Protein AF-A0A1H2CGU9-F1 (afdb_monomer_lite)

InterPro domains:
  IPR022536 ESX-1 secretion-associated protein EspC [PF10824] (1-96)

Organism: NCBI:txid113562

pLDDT: mean 79.89, std 11.84, range [40.44, 94.88]

Sequence (144 aa):
MTERFEVRPPELVTHARTVQTAADQITAAGAAGRAVRAGPESY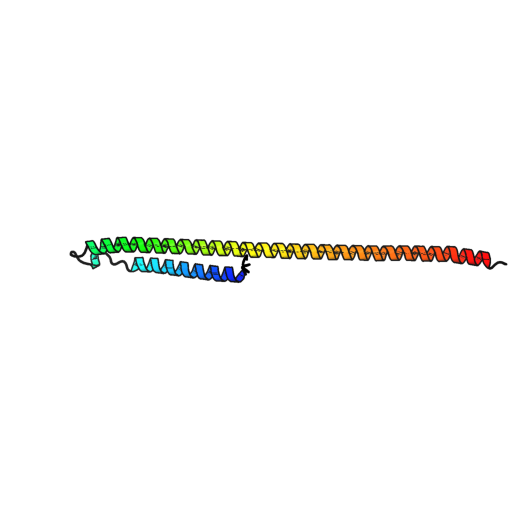GRLCTLVPAALGALQDVVIAAIDSAAAGLHTGGDRLRANSDGYQAADQRRDDAFRAIQGVDLRAAQGDALRAVEGAALRAAEGDTFRAIGGDAYRAVRGDR

Secondary structure (DSSP, 8-state):
--------HHHHHHHHHHHHHHHHHHHHHHHHHHHT---GGGG-TT-THHHHHHHHHHHHHHHHHHHHHHHHHHHHHHHHHHHHHHHHHHHHHHHHHHHHHHHHHHHHHHHHHHHHHHHHHHHHHHHHHHHHHHHHHHHHHS--

Structure (mmCIF, N/CA/C/O backbone):
data_AF-A0A1H2CGU9-F1
#
_entry.id   AF-A0A1H2CGU9-F1
#
loop_
_atom_site.group_PDB
_atom_site.id
_atom_site.type_symbol
_atom_site.label_atom_id
_atom_site.label_alt_id
_atom_site.label_comp_id
_atom_site.label_asym_id
_atom_site.label_entity_id
_atom_site.label_seq_id
_atom_site.pdbx_PDB_ins_code
_atom_site.Cartn_x
_atom_site.Cartn_y
_atom_site.Cartn_z
_atom_site.occupancy
_atom_site.B_iso_or_equiv
_atom_site.auth_seq_id
_atom_site.auth_comp_id
_atom_site.auth_asym_id
_atom_site.auth_atom_id
_atom_site.pdbx_PDB_model_num
ATOM 1 N N . MET A 1 1 ? 6.514 27.588 -9.463 1.00 40.44 1 MET A N 1
ATOM 2 C CA . MET A 1 1 ? 7.559 26.718 -8.886 1.00 40.44 1 MET A CA 1
ATOM 3 C C . MET A 1 1 ? 6.913 25.372 -8.616 1.00 40.44 1 MET A C 1
ATOM 5 O O . MET A 1 1 ? 6.196 25.245 -7.638 1.00 40.44 1 MET A O 1
ATOM 9 N N . THR A 1 2 ? 7.028 24.420 -9.540 1.00 52.94 2 THR A N 1
ATOM 10 C CA . THR A 1 2 ? 6.488 23.065 -9.357 1.00 52.94 2 THR A CA 1
ATOM 11 C C . THR A 1 2 ? 7.549 22.248 -8.642 1.00 52.94 2 THR A C 1
ATOM 13 O O . THR A 1 2 ? 8.562 21.879 -9.235 1.00 52.94 2 THR A O 1
ATOM 16 N N . GLU A 1 3 ? 7.350 22.045 -7.347 1.00 59.88 3 GLU A N 1
ATOM 17 C CA . GLU A 1 3 ? 8.184 21.172 -6.531 1.00 59.88 3 GLU A CA 1
ATOM 18 C C . GLU A 1 3 ? 8.094 19.751 -7.107 1.00 59.88 3 GLU A C 1
ATOM 20 O O . GLU A 1 3 ? 7.010 19.173 -7.218 1.00 59.88 3 GLU A O 1
ATOM 25 N N . ARG A 1 4 ? 9.219 19.213 -7.590 1.00 58.44 4 ARG A N 1
ATOM 26 C CA . ARG A 1 4 ? 9.283 17.836 -8.086 1.00 58.44 4 ARG A CA 1
ATOM 27 C C . ARG A 1 4 ? 9.481 16.925 -6.884 1.00 58.44 4 ARG A C 1
ATOM 29 O O . ARG A 1 4 ? 10.586 16.826 -6.367 1.00 58.44 4 ARG A O 1
ATOM 36 N N . PHE A 1 5 ? 8.413 16.264 -6.457 1.00 66.81 5 PHE A N 1
ATOM 37 C CA . PHE A 1 5 ? 8.504 15.181 -5.486 1.00 66.81 5 PHE A CA 1
ATOM 38 C C . PHE A 1 5 ? 9.178 13.971 -6.146 1.00 66.81 5 PHE A C 1
ATOM 40 O O . PHE A 1 5 ? 8.642 13.392 -7.093 1.00 66.81 5 PHE A O 1
ATOM 47 N N . GLU A 1 6 ? 10.370 13.607 -5.672 1.00 69.00 6 GLU A N 1
ATOM 48 C CA . GLU A 1 6 ? 11.033 12.354 -6.039 1.00 69.00 6 GLU A CA 1
ATOM 49 C C . GLU A 1 6 ? 10.409 11.230 -5.207 1.00 69.00 6 GLU A C 1
ATOM 51 O O . GLU A 1 6 ? 10.669 11.099 -4.015 1.00 69.00 6 GLU A O 1
ATOM 56 N N . VAL A 1 7 ? 9.519 10.450 -5.820 1.00 71.50 7 VAL A N 1
ATOM 57 C CA . VAL A 1 7 ? 8.837 9.339 -5.151 1.00 71.50 7 VAL A CA 1
ATOM 58 C C . VAL A 1 7 ? 9.627 8.059 -5.388 1.00 71.50 7 VAL A C 1
ATOM 60 O O . VAL A 1 7 ? 9.672 7.556 -6.512 1.00 71.50 7 VAL A O 1
ATOM 63 N N . ARG A 1 8 ? 10.243 7.510 -4.336 1.00 77.94 8 ARG A N 1
ATOM 64 C CA . ARG A 1 8 ? 10.993 6.252 -4.428 1.00 77.94 8 ARG A CA 1
ATOM 65 C C . ARG A 1 8 ? 10.077 5.051 -4.154 1.00 77.94 8 ARG A C 1
ATOM 67 O O . ARG A 1 8 ? 9.489 4.969 -3.073 1.00 77.94 8 ARG A O 1
ATOM 74 N N . PRO A 1 9 ? 9.985 4.066 -5.069 1.00 78.44 9 PRO A N 1
ATOM 75 C CA . PRO A 1 9 ? 9.162 2.868 -4.876 1.00 78.44 9 PRO A CA 1
ATOM 76 C C . PRO A 1 9 ? 9.362 2.122 -3.538 1.00 78.44 9 PRO A C 1
ATOM 78 O O . PRO A 1 9 ? 8.355 1.758 -2.925 1.00 78.44 9 PRO A O 1
ATOM 81 N N . PRO A 1 10 ? 10.595 1.913 -3.019 1.00 78.06 10 PRO A N 1
ATOM 82 C CA . PRO A 1 10 ? 10.779 1.229 -1.732 1.00 78.06 10 PRO A CA 1
ATOM 83 C C . PRO A 1 10 ? 10.235 2.022 -0.533 1.00 78.06 10 PRO A C 1
ATOM 85 O O . PRO A 1 10 ? 9.779 1.430 0.450 1.00 78.06 10 PRO A O 1
ATOM 88 N N . GLU A 1 11 ? 10.230 3.353 -0.616 1.00 82.81 11 GLU A N 1
ATOM 89 C CA . GLU A 1 11 ? 9.667 4.221 0.421 1.00 82.81 11 GLU A CA 1
ATOM 90 C C . GLU A 1 11 ? 8.137 4.130 0.430 1.00 82.81 11 GLU A C 1
ATOM 92 O O . GLU A 1 11 ? 7.541 4.021 1.501 1.00 82.81 11 GLU A O 1
ATOM 97 N N . LEU A 1 12 ? 7.499 4.038 -0.746 1.00 82.25 12 LEU A N 1
ATOM 98 C CA . LEU A 1 12 ? 6.055 3.799 -0.856 1.00 82.25 12 LEU A CA 1
ATOM 99 C C . LEU A 1 12 ? 5.632 2.456 -0.255 1.00 82.25 12 LEU A C 1
ATOM 101 O O . LEU A 1 12 ? 4.628 2.397 0.451 1.00 82.25 12 LEU A O 1
ATOM 105 N N . VAL A 1 13 ? 6.391 1.381 -0.499 1.00 83.94 13 VAL A N 1
ATOM 106 C CA . VAL A 1 13 ? 6.088 0.057 0.080 1.00 83.94 13 VAL A CA 1
ATOM 107 C C . VAL A 1 13 ? 6.201 0.098 1.600 1.00 83.94 13 VAL A C 1
ATOM 109 O O . VAL A 1 13 ? 5.348 -0.440 2.308 1.00 83.94 13 VAL A O 1
ATOM 112 N N . THR A 1 14 ? 7.246 0.749 2.109 1.00 89.31 14 THR A N 1
ATOM 113 C CA . THR A 1 14 ? 7.460 0.898 3.552 1.00 89.31 14 THR A CA 1
ATOM 114 C C . THR A 1 14 ? 6.334 1.709 4.183 1.00 89.31 14 THR A C 1
ATOM 116 O O . THR A 1 14 ? 5.757 1.288 5.182 1.00 89.31 14 THR A O 1
ATOM 119 N N . HIS A 1 15 ? 5.954 2.824 3.561 1.00 87.06 15 HIS A N 1
ATOM 120 C CA . HIS A 1 15 ? 4.857 3.656 4.033 1.00 87.06 15 HIS A CA 1
ATOM 121 C C . HIS A 1 15 ? 3.510 2.920 4.001 1.00 87.06 15 HIS A C 1
ATOM 123 O O . HIS A 1 15 ? 2.777 2.951 4.987 1.00 87.06 15 HIS A O 1
ATOM 129 N N . ALA A 1 16 ? 3.215 2.185 2.924 1.00 86.31 16 ALA A N 1
ATOM 130 C CA . ALA A 1 16 ? 2.007 1.370 2.816 1.00 86.31 16 ALA A CA 1
ATOM 131 C C . ALA A 1 16 ? 1.913 0.330 3.943 1.00 86.31 16 ALA A C 1
ATOM 133 O O . ALA A 1 16 ? 0.847 0.149 4.526 1.00 86.31 16 ALA A O 1
ATOM 134 N N . ARG A 1 17 ? 3.034 -0.314 4.305 1.00 88.31 17 ARG A N 1
ATOM 135 C CA . ARG A 1 17 ? 3.085 -1.234 5.455 1.00 88.31 17 ARG A CA 1
ATOM 136 C C . ARG A 1 17 ? 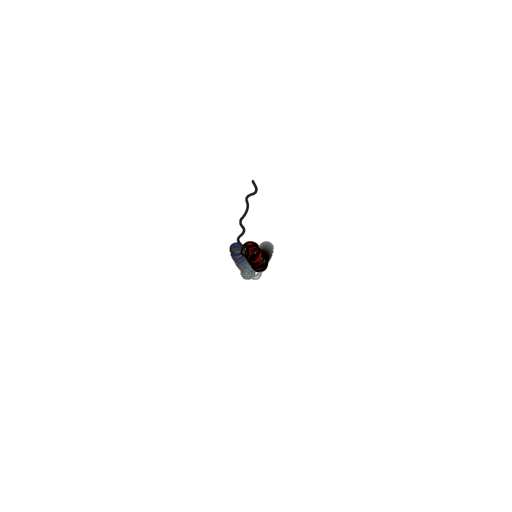2.782 -0.522 6.768 1.00 88.31 17 ARG A C 1
ATOM 138 O O . ARG A 1 17 ? 1.994 -1.037 7.549 1.00 88.31 17 ARG A O 1
ATOM 145 N N . THR A 1 18 ? 3.359 0.656 7.000 1.00 91.50 18 THR A N 1
ATOM 146 C CA . THR A 1 18 ? 3.083 1.443 8.212 1.00 91.50 18 THR A CA 1
ATOM 147 C C . THR A 1 18 ? 1.604 1.816 8.320 1.00 91.50 18 THR A C 1
ATOM 149 O O . THR A 1 18 ? 1.017 1.679 9.391 1.00 91.50 18 THR A O 1
ATOM 152 N N . VAL A 1 19 ? 0.985 2.234 7.211 1.00 90.62 19 VAL A N 1
ATOM 153 C CA . VAL A 1 19 ? -0.453 2.541 7.153 1.00 90.62 19 VAL A CA 1
ATOM 154 C C . VAL A 1 19 ? -1.296 1.300 7.458 1.00 90.62 19 VAL A C 1
ATOM 156 O O . VAL A 1 19 ? -2.255 1.395 8.220 1.00 90.62 19 VAL A O 1
ATOM 159 N N . GLN A 1 20 ? -0.916 0.134 6.929 1.00 87.31 20 GLN A N 1
ATOM 160 C CA . GLN A 1 20 ? -1.609 -1.127 7.202 1.00 87.31 20 GLN A CA 1
ATOM 161 C C . GLN A 1 20 ? -1.540 -1.500 8.687 1.00 87.31 20 GLN A C 1
ATOM 163 O O . GLN A 1 20 ? -2.567 -1.767 9.300 1.00 87.31 20 GLN A O 1
ATOM 168 N N . THR A 1 21 ? -0.348 -1.433 9.286 1.00 92.44 21 THR A N 1
ATOM 169 C CA . THR A 1 21 ? -0.160 -1.713 10.715 1.00 92.44 21 THR A CA 1
ATOM 170 C C . THR A 1 21 ? -1.008 -0.782 11.582 1.00 92.44 21 THR A C 1
ATOM 172 O O . THR A 1 21 ? -1.592 -1.221 12.571 1.00 92.44 21 THR A O 1
ATOM 175 N N . ALA A 1 22 ? -1.111 0.499 11.218 1.00 91.25 22 ALA A N 1
ATOM 176 C CA . ALA A 1 22 ? -1.980 1.440 11.920 1.00 91.25 22 ALA A CA 1
ATOM 177 C C . ALA A 1 22 ? -3.468 1.068 11.775 1.00 91.25 22 ALA A C 1
ATOM 179 O O . ALA A 1 22 ? -4.212 1.124 12.753 1.00 91.25 22 ALA A O 1
ATOM 180 N N . ALA A 1 23 ? -3.901 0.645 10.584 1.00 90.25 23 ALA A N 1
ATOM 181 C CA . ALA A 1 23 ? -5.266 0.178 10.347 1.00 90.25 23 ALA A CA 1
ATOM 182 C C . ALA A 1 23 ? -5.608 -1.064 11.194 1.00 90.25 23 ALA A C 1
ATOM 184 O O . ALA A 1 23 ? -6.670 -1.116 11.822 1.00 90.25 23 ALA A O 1
ATOM 185 N N . ASP A 1 24 ? -4.677 -2.017 11.293 1.00 89.88 24 ASP A N 1
ATOM 186 C CA . ASP A 1 24 ? -4.826 -3.222 12.114 1.00 89.88 24 ASP A CA 1
ATOM 187 C C . ASP A 1 24 ? -4.947 -2.870 13.608 1.00 89.88 24 ASP A C 1
ATOM 189 O O . ASP A 1 24 ? -5.809 -3.397 14.315 1.00 89.88 24 ASP A O 1
ATOM 193 N N . GLN A 1 25 ? -4.129 -1.928 14.095 1.00 92.06 25 GLN A N 1
ATOM 194 C CA . GLN A 1 25 ? -4.195 -1.442 15.478 1.00 92.06 25 GLN A CA 1
ATOM 195 C C . GLN A 1 25 ? -5.527 -0.751 15.793 1.00 92.06 25 GLN A C 1
ATOM 197 O O . GLN A 1 25 ? -6.094 -0.968 16.863 1.00 92.06 25 GLN A O 1
ATOM 202 N N . ILE A 1 26 ? -6.050 0.055 14.866 1.00 89.88 26 ILE A N 1
ATOM 203 C CA . ILE A 1 26 ? -7.343 0.737 15.020 1.00 89.88 26 ILE A CA 1
ATOM 204 C C . ILE A 1 26 ? -8.489 -0.280 15.034 1.00 89.88 26 ILE A C 1
ATOM 206 O O . ILE A 1 26 ? -9.375 -0.197 15.886 1.00 89.88 26 ILE A O 1
ATOM 210 N N . THR A 1 27 ? -8.431 -1.295 14.172 1.00 90.44 27 THR A N 1
ATOM 211 C CA . THR A 1 27 ? -9.391 -2.409 14.174 1.00 90.44 27 THR A CA 1
ATOM 212 C C . THR A 1 27 ? -9.370 -3.156 15.511 1.00 90.44 27 THR A C 1
ATOM 214 O O . THR A 1 27 ? -10.420 -3.426 16.103 1.00 90.44 27 THR A O 1
ATOM 217 N N . ALA A 1 28 ? -8.175 -3.441 16.038 1.00 90.94 28 ALA A N 1
ATOM 218 C CA . ALA A 1 28 ? -8.013 -4.069 17.345 1.00 90.94 28 ALA A CA 1
ATOM 219 C C . ALA A 1 28 ? -8.563 -3.189 18.482 1.00 90.94 28 ALA A C 1
ATOM 221 O O . ALA A 1 28 ? -9.230 -3.699 19.384 1.00 90.94 28 ALA A O 1
ATOM 222 N N . ALA A 1 29 ? -8.354 -1.871 18.421 1.00 86.25 29 ALA A N 1
ATOM 223 C CA . ALA A 1 29 ? -8.914 -0.925 19.382 1.00 86.25 29 ALA A CA 1
ATOM 224 C C . ALA A 1 29 ? -10.453 -0.907 19.347 1.00 86.25 29 ALA A C 1
ATOM 226 O O . ALA A 1 29 ? -11.086 -0.917 20.403 1.00 86.25 29 ALA A O 1
ATOM 227 N N . GLY A 1 30 ? -11.070 -0.961 18.161 1.00 86.00 30 GLY A N 1
ATOM 228 C CA . GLY A 1 30 ? -12.526 -1.078 18.014 1.00 86.00 30 GLY A CA 1
ATOM 229 C C . GLY A 1 30 ? -13.081 -2.388 18.584 1.00 86.00 30 GLY A C 1
ATOM 230 O O . GLY A 1 30 ? -14.118 -2.399 19.252 1.00 86.00 30 GLY A O 1
ATOM 231 N N . ALA A 1 31 ? -12.371 -3.502 18.387 1.00 86.94 31 ALA A N 1
ATOM 232 C CA . ALA A 1 31 ? -12.724 -4.790 18.985 1.00 86.94 31 ALA A CA 1
ATOM 233 C C . ALA A 1 31 ? -12.609 -4.769 20.521 1.00 86.94 31 ALA A C 1
ATOM 235 O O . ALA A 1 31 ? -13.522 -5.222 21.214 1.00 86.94 31 ALA A O 1
ATOM 236 N N . ALA A 1 32 ? -11.538 -4.181 21.060 1.00 86.88 32 ALA A N 1
ATOM 237 C CA . ALA A 1 32 ? -11.368 -3.993 22.499 1.00 86.88 32 ALA A CA 1
ATOM 238 C C . ALA A 1 32 ? -12.461 -3.082 23.087 1.00 86.88 32 ALA A C 1
ATOM 240 O O . ALA A 1 32 ? -13.025 -3.399 24.132 1.00 86.88 32 ALA A O 1
ATOM 241 N N . GLY A 1 33 ? -12.826 -2.004 22.383 1.00 82.62 33 GLY A N 1
ATOM 242 C CA . GLY A 1 33 ? -13.918 -1.100 22.754 1.00 82.62 33 GLY A CA 1
ATOM 243 C C . GLY A 1 33 ? -15.271 -1.806 22.871 1.00 82.62 33 GLY A C 1
ATOM 244 O O . GLY A 1 33 ? -16.031 -1.539 23.801 1.00 82.62 33 GLY A O 1
ATOM 245 N N . ARG A 1 34 ? -15.546 -2.765 21.978 1.00 83.25 34 ARG A N 1
ATOM 246 C CA . ARG A 1 34 ? -16.729 -3.636 22.065 1.00 83.25 34 ARG A CA 1
ATOM 247 C C . ARG A 1 34 ? -16.663 -4.600 23.249 1.00 83.25 34 ARG A C 1
ATOM 249 O O . ARG A 1 34 ? -17.685 -4.839 23.884 1.00 83.25 34 ARG A O 1
ATOM 256 N N . ALA A 1 35 ? -15.482 -5.133 23.561 1.00 83.88 35 ALA A N 1
ATOM 257 C CA . ALA A 1 35 ? -15.293 -6.086 24.655 1.00 83.88 35 ALA A CA 1
ATOM 258 C C . ALA A 1 35 ? -15.467 -5.456 26.050 1.00 83.88 35 ALA A C 1
ATOM 260 O O . ALA A 1 35 ? -15.942 -6.124 26.964 1.00 83.88 35 ALA A O 1
ATOM 261 N N . VAL A 1 36 ? -15.130 -4.172 26.216 1.00 81.50 36 VAL A N 1
ATOM 262 C CA . VAL A 1 36 ? -15.301 -3.442 27.489 1.00 81.50 36 VAL A CA 1
ATOM 263 C C . VAL A 1 36 ? -16.712 -2.878 27.691 1.00 81.50 36 VAL A C 1
ATOM 265 O O . VAL A 1 36 ? -16.960 -2.173 28.670 1.00 81.50 36 VAL A O 1
ATOM 268 N N . ARG A 1 37 ? -17.652 -3.164 26.781 1.00 71.44 37 ARG A N 1
ATOM 269 C CA . ARG A 1 37 ? -19.043 -2.716 26.893 1.00 71.44 37 ARG A CA 1
ATOM 270 C C . ARG A 1 37 ? -19.702 -3.390 28.096 1.00 71.44 37 ARG A C 1
ATOM 272 O O . ARG A 1 37 ? -20.068 -4.562 28.057 1.00 71.44 37 ARG A O 1
ATOM 279 N N . ALA A 1 38 ? -19.851 -2.628 29.172 1.00 64.69 38 ALA A N 1
ATOM 280 C CA . ALA A 1 38 ? -20.540 -3.067 30.372 1.00 64.69 38 ALA A CA 1
ATOM 281 C C . ALA A 1 38 ? -22.020 -3.351 30.049 1.00 64.69 38 ALA A C 1
ATOM 283 O O . ALA A 1 38 ? -22.722 -2.517 29.473 1.00 64.69 38 ALA A O 1
ATOM 284 N N . GLY A 1 39 ? -22.484 -4.562 30.373 1.00 65.81 39 GLY A N 1
ATOM 285 C CA . GLY A 1 39 ? -23.858 -4.984 30.103 1.00 65.81 39 GLY A CA 1
ATOM 286 C C . GLY A 1 39 ? -24.872 -4.187 30.935 1.00 65.81 39 GLY A C 1
ATOM 287 O O . GLY A 1 39 ? -24.535 -3.760 32.041 1.00 65.81 39 GLY A O 1
ATOM 288 N N . PRO A 1 40 ? -26.119 -4.009 30.464 1.00 62.12 40 PRO A N 1
ATOM 289 C CA . PRO A 1 40 ? -27.155 -3.250 31.179 1.00 62.12 40 PRO A CA 1
ATOM 290 C C . PRO A 1 40 ? -27.384 -3.734 32.624 1.00 62.12 40 PRO A C 1
ATOM 292 O O . PRO A 1 40 ? -27.742 -2.942 33.493 1.00 62.12 40 PRO A O 1
ATOM 295 N N . GLU A 1 41 ? -27.076 -5.002 32.898 1.00 63.84 41 GLU A N 1
ATOM 296 C CA . GLU A 1 41 ? -27.167 -5.641 34.216 1.00 63.84 41 GLU A CA 1
ATOM 297 C C . GLU A 1 41 ? -26.175 -5.079 35.255 1.00 63.84 41 GLU A C 1
ATOM 299 O O . GLU A 1 41 ? -26.410 -5.170 36.458 1.00 63.84 41 GLU A O 1
ATOM 304 N N . SER A 1 42 ? -25.059 -4.491 34.809 1.00 65.62 42 SER A N 1
ATOM 305 C CA . SER A 1 42 ? -23.958 -4.061 35.686 1.00 65.62 42 SER A CA 1
ATOM 306 C C . SER A 1 42 ? -24.201 -2.723 36.395 1.00 65.62 42 SER A C 1
ATOM 308 O O . SER A 1 42 ? -23.506 -2.413 37.361 1.00 65.62 42 SER A O 1
ATOM 310 N N . TYR A 1 43 ? -25.216 -1.956 35.980 1.00 60.12 43 TYR A N 1
ATOM 311 C CA . TYR A 1 43 ? -25.488 -0.615 36.519 1.00 60.12 43 TYR A CA 1
ATOM 312 C C . TYR A 1 43 ? -26.677 -0.531 37.490 1.00 60.12 43 TYR A C 1
ATOM 314 O O . TYR A 1 43 ? -26.925 0.531 38.058 1.00 60.12 43 TYR A O 1
ATOM 322 N N . GLY A 1 44 ? -27.384 -1.633 37.756 1.00 67.81 44 GLY A N 1
ATOM 323 C CA . GLY A 1 44 ? -28.525 -1.650 38.678 1.00 67.81 44 GLY A CA 1
ATOM 324 C C . GLY A 1 44 ? -29.750 -0.852 38.187 1.00 67.81 44 GLY A C 1
ATOM 325 O O . GLY A 1 44 ? -29.683 -0.018 37.284 1.00 67.81 44 GLY A O 1
ATOM 326 N N . ARG A 1 45 ? -30.921 -1.108 38.794 1.00 58.22 45 ARG A N 1
ATOM 327 C CA . ARG A 1 45 ? -32.232 -0.604 38.321 1.00 58.22 45 ARG A CA 1
ATOM 328 C C . ARG A 1 45 ? -32.402 0.924 38.312 1.00 58.22 45 ARG A C 1
ATOM 330 O O . ARG A 1 45 ? -33.319 1.403 37.657 1.00 58.22 45 ARG A O 1
ATOM 337 N N . LEU A 1 46 ? -31.556 1.680 39.014 1.00 56.19 46 LEU A N 1
ATOM 338 C CA . LEU A 1 46 ? -31.648 3.146 39.095 1.00 56.19 46 LEU A CA 1
ATOM 339 C C . LEU A 1 46 ? -30.897 3.879 37.968 1.00 56.19 46 LEU A C 1
ATOM 341 O O . LEU A 1 46 ? -31.100 5.076 37.796 1.00 56.19 46 LEU A O 1
ATOM 345 N N . CYS A 1 47 ? -30.082 3.182 37.170 1.00 60.22 47 CYS A N 1
ATOM 346 C CA . CYS A 1 47 ? -29.178 3.823 36.211 1.00 60.22 47 CYS A CA 1
ATOM 347 C C . CYS A 1 47 ? -29.489 3.529 34.737 1.00 60.22 47 CYS A C 1
ATOM 349 O O . CYS A 1 47 ? -28.738 3.992 33.897 1.00 60.22 47 CYS A O 1
ATOM 351 N N . THR A 1 48 ? -30.555 2.805 34.382 1.00 66.31 48 THR A N 1
ATOM 352 C CA . THR A 1 48 ? -30.807 2.251 33.025 1.00 66.31 48 THR A CA 1
ATOM 353 C C . THR A 1 48 ? -30.757 3.250 31.858 1.00 66.31 48 THR A C 1
ATOM 355 O O . THR A 1 48 ? -30.436 2.857 30.737 1.00 66.31 48 THR A O 1
ATOM 358 N N . LEU A 1 49 ? -31.011 4.539 32.101 1.00 69.94 49 LEU A N 1
ATOM 359 C CA . LEU A 1 49 ? -30.936 5.585 31.074 1.00 69.94 49 LEU A CA 1
ATOM 360 C C . LEU A 1 49 ? -29.486 5.904 30.648 1.00 69.94 49 LEU A C 1
ATOM 362 O O . LEU A 1 49 ? -29.224 6.191 29.481 1.00 69.94 49 LEU A O 1
ATOM 366 N N . VAL A 1 50 ? -28.533 5.837 31.583 1.00 75.31 50 VAL A N 1
ATOM 367 C CA . VAL A 1 50 ? -27.126 6.217 31.364 1.00 75.31 50 VAL A CA 1
ATOM 368 C C . VAL A 1 50 ? -26.379 5.201 30.476 1.00 75.31 50 VAL A C 1
ATOM 370 O O . VAL A 1 50 ? -25.739 5.637 29.520 1.00 75.31 50 VAL A O 1
ATOM 373 N N . PRO A 1 51 ? -26.501 3.870 30.672 1.00 73.75 51 PRO A N 1
ATOM 374 C CA . PRO A 1 51 ? -25.952 2.858 29.771 1.00 73.75 51 PRO A CA 1
ATOM 375 C C . PRO A 1 51 ? -26.534 2.915 28.361 1.00 73.75 51 PRO A C 1
ATOM 377 O O . PRO A 1 51 ? -25.821 2.618 27.411 1.00 73.75 51 PRO A O 1
ATOM 380 N N . ALA A 1 52 ? -27.802 3.308 28.201 1.00 76.75 52 ALA A N 1
ATOM 381 C CA . ALA A 1 52 ? -28.402 3.460 26.877 1.00 76.75 52 ALA A CA 1
ATOM 382 C C . ALA A 1 52 ? -27.774 4.637 26.110 1.00 76.75 52 ALA A C 1
ATOM 384 O O . ALA A 1 52 ? -27.389 4.484 24.952 1.00 76.75 52 ALA A O 1
ATOM 385 N N . ALA A 1 53 ? -27.603 5.786 26.773 1.00 77.56 53 ALA A N 1
ATOM 386 C CA . ALA A 1 53 ? -26.941 6.950 26.184 1.00 77.56 53 ALA A CA 1
ATOM 387 C C . ALA A 1 53 ? -25.448 6.692 25.900 1.00 77.56 53 ALA A C 1
ATOM 389 O O . ALA A 1 53 ? -24.960 7.015 24.817 1.00 77.56 53 ALA A O 1
ATOM 390 N N . LEU A 1 54 ? -24.733 6.061 26.840 1.00 80.81 54 LEU A N 1
ATOM 391 C CA . LEU A 1 54 ? -23.341 5.638 26.650 1.00 80.81 54 LEU A CA 1
ATOM 392 C C . LEU A 1 54 ? -23.211 4.615 25.524 1.00 80.81 54 LEU A C 1
ATOM 394 O O . LEU A 1 54 ? -22.308 4.744 24.708 1.00 80.81 54 LEU A O 1
ATOM 398 N N . GLY A 1 55 ? -24.125 3.647 25.441 1.00 80.06 55 GLY A N 1
ATOM 399 C CA . GLY A 1 55 ? -24.161 2.656 24.371 1.00 80.06 55 GLY A CA 1
ATOM 400 C C . GLY A 1 55 ? -24.303 3.308 23.000 1.00 80.06 55 GLY A C 1
ATOM 401 O O . GLY A 1 55 ? -23.508 3.015 22.119 1.00 80.06 55 GLY A O 1
ATOM 402 N N . ALA A 1 56 ? -25.229 4.259 22.849 1.00 83.81 56 ALA A N 1
ATOM 403 C CA . ALA A 1 56 ? -25.411 4.982 21.591 1.00 83.81 56 ALA A CA 1
ATOM 404 C C . ALA A 1 56 ? -24.164 5.793 21.188 1.00 83.81 56 ALA A C 1
ATOM 406 O O . ALA A 1 56 ? -23.764 5.780 20.025 1.00 83.81 56 ALA A O 1
ATOM 407 N N . LEU A 1 57 ? -23.513 6.470 22.141 1.00 86.38 57 LEU A N 1
ATOM 408 C CA . LEU A 1 57 ? -22.256 7.182 21.879 1.00 86.38 57 LEU A CA 1
ATOM 409 C C . LEU A 1 57 ? -21.122 6.219 21.511 1.00 86.38 57 LEU A C 1
ATOM 411 O O . LEU A 1 57 ? -20.349 6.490 20.594 1.00 86.38 57 LEU A O 1
ATOM 415 N N . GLN A 1 58 ? -21.027 5.090 22.211 1.00 86.31 58 GLN A N 1
ATOM 416 C CA . GLN A 1 58 ? -20.000 4.081 21.983 1.00 86.31 58 GLN A CA 1
ATOM 417 C C . GLN A 1 58 ? -20.181 3.405 20.618 1.00 86.31 58 GLN A C 1
ATOM 419 O O . GLN A 1 58 ? -19.191 3.196 19.923 1.00 86.31 58 GLN A O 1
ATOM 424 N N . ASP A 1 59 ? -21.423 3.163 20.188 1.00 87.94 59 ASP A N 1
ATOM 425 C CA . ASP A 1 59 ? -21.748 2.638 18.858 1.00 87.94 59 ASP A CA 1
ATOM 426 C C . ASP A 1 59 ? -21.301 3.611 17.751 1.00 87.94 59 ASP A C 1
ATOM 428 O O . ASP A 1 59 ? -20.686 3.190 16.771 1.00 87.94 59 ASP A O 1
ATOM 432 N N . VAL A 1 60 ? -21.518 4.923 17.930 1.00 93.19 60 VAL A N 1
ATOM 433 C CA . VAL A 1 60 ? -21.034 5.956 16.992 1.00 93.19 60 VAL A CA 1
ATOM 434 C C . VAL A 1 60 ? -19.506 5.979 16.925 1.00 93.19 60 VAL A C 1
ATOM 436 O O . VAL A 1 60 ? -18.939 6.045 15.834 1.00 93.19 60 VAL A O 1
ATOM 439 N N . VAL A 1 61 ? -18.824 5.904 18.071 1.00 90.69 61 VAL A N 1
ATOM 440 C CA . VAL A 1 61 ? -17.354 5.895 18.118 1.00 90.69 61 VAL A CA 1
ATOM 441 C C . VAL A 1 61 ? -16.788 4.639 17.459 1.00 90.69 61 VAL A C 1
ATOM 443 O O . VAL A 1 61 ? -15.860 4.745 16.661 1.00 90.69 61 VAL A O 1
ATOM 446 N N . ILE A 1 62 ? -17.352 3.461 17.738 1.00 89.88 62 ILE A N 1
ATOM 447 C CA . ILE A 1 62 ? -16.922 2.202 17.116 1.00 89.88 62 ILE A CA 1
ATOM 448 C C . ILE A 1 62 ? -17.143 2.255 15.601 1.00 89.88 62 ILE A C 1
ATOM 450 O O . ILE A 1 62 ? -16.231 1.923 14.850 1.00 89.88 62 ILE A O 1
ATOM 454 N N . ALA A 1 63 ? -18.292 2.755 15.139 1.00 90.06 63 ALA A N 1
ATOM 455 C CA . ALA A 1 63 ? -18.556 2.917 13.710 1.00 90.06 63 ALA A CA 1
ATOM 456 C C . ALA A 1 63 ? -17.565 3.884 13.034 1.00 90.06 63 ALA A C 1
ATOM 458 O O . ALA A 1 63 ? -17.112 3.635 11.916 1.00 90.06 63 ALA A O 1
ATOM 459 N N . ALA A 1 64 ? -17.187 4.970 13.714 1.00 92.88 64 ALA A N 1
ATOM 460 C CA . ALA A 1 64 ? -16.173 5.898 13.218 1.00 92.88 64 ALA A CA 1
ATOM 461 C C . ALA A 1 64 ? -14.778 5.250 13.149 1.00 92.88 64 ALA A C 1
ATOM 463 O O . ALA A 1 64 ? -14.059 5.455 12.171 1.00 92.88 64 ALA A O 1
ATOM 464 N N . ILE A 1 65 ? -14.410 4.443 14.149 1.00 91.56 65 ILE A N 1
ATOM 465 C CA . ILE A 1 65 ? -13.160 3.667 14.184 1.00 91.56 65 ILE A CA 1
ATOM 466 C C . ILE A 1 65 ? -13.120 2.658 13.032 1.00 91.56 65 ILE A C 1
ATOM 468 O O . ILE A 1 65 ? -12.131 2.615 12.301 1.00 91.56 65 ILE A O 1
ATOM 472 N N . ASP A 1 66 ? -14.201 1.907 12.818 1.00 89.00 66 ASP A N 1
ATOM 473 C CA . ASP A 1 66 ? -14.305 0.931 11.730 1.00 89.00 66 ASP A CA 1
ATOM 474 C C . ASP A 1 66 ? -14.213 1.623 10.358 1.00 89.00 66 ASP A C 1
ATOM 476 O O . ASP A 1 66 ? -13.486 1.173 9.468 1.00 89.00 66 ASP A O 1
ATOM 480 N N . SER A 1 67 ? -14.876 2.775 10.193 1.00 94.06 67 SER A N 1
ATOM 481 C CA . SER A 1 67 ? -14.768 3.581 8.971 1.00 94.06 67 SER A CA 1
ATOM 482 C C . SER A 1 67 ? -13.351 4.115 8.747 1.00 94.06 67 SER A C 1
ATOM 484 O O . SER A 1 67 ? -12.886 4.154 7.605 1.00 94.06 67 SER A O 1
ATOM 486 N N . ALA A 1 68 ? -12.660 4.543 9.806 1.00 91.50 68 ALA A N 1
ATOM 487 C CA . ALA A 1 68 ? -11.284 5.018 9.718 1.00 91.50 68 ALA A CA 1
ATOM 488 C C . ALA A 1 68 ? -10.329 3.880 9.329 1.00 91.50 68 ALA A C 1
ATOM 490 O O . ALA A 1 68 ? -9.515 4.052 8.421 1.00 91.50 68 ALA A O 1
ATOM 491 N N . ALA A 1 69 ? -10.471 2.705 9.949 1.00 90.19 69 ALA A N 1
ATOM 492 C CA . ALA A 1 69 ? -9.694 1.517 9.607 1.00 90.19 69 ALA A CA 1
ATOM 493 C C . ALA A 1 69 ? -9.896 1.111 8.138 1.00 90.19 69 ALA A C 1
ATOM 495 O O . ALA A 1 69 ? -8.920 0.920 7.411 1.00 90.19 69 ALA A O 1
ATOM 496 N N . ALA A 1 70 ? -11.143 1.070 7.658 1.00 91.62 70 ALA A N 1
ATOM 497 C CA . ALA A 1 70 ? -11.448 0.770 6.257 1.00 91.62 70 ALA A CA 1
ATOM 498 C C . ALA A 1 70 ? -10.829 1.792 5.284 1.00 91.62 70 ALA A C 1
ATOM 500 O O . ALA A 1 70 ? -10.297 1.422 4.229 1.00 91.62 70 ALA A O 1
ATOM 501 N N . GLY A 1 71 ? -10.853 3.079 5.648 1.00 93.38 71 GLY A N 1
ATOM 502 C CA . GLY A 1 71 ? -10.198 4.144 4.888 1.00 93.38 71 GLY A CA 1
ATOM 503 C C . GLY A 1 71 ? -8.682 3.955 4.801 1.00 93.38 71 GLY A C 1
ATOM 504 O O . GLY A 1 71 ? -8.110 4.075 3.716 1.00 93.38 71 GLY A O 1
ATOM 505 N N . LEU A 1 72 ? -8.037 3.598 5.915 1.00 91.50 72 LEU A N 1
ATOM 506 C CA . LEU A 1 72 ? -6.598 3.329 5.959 1.00 91.50 72 LEU A CA 1
ATOM 507 C C . LEU A 1 72 ? -6.217 2.086 5.152 1.00 91.50 72 LEU A C 1
ATOM 509 O O . LEU A 1 72 ? -5.259 2.152 4.385 1.00 91.50 72 LEU A O 1
ATOM 513 N N . HIS A 1 73 ? -6.982 0.994 5.241 1.00 91.00 73 HIS A N 1
ATOM 514 C CA . HIS A 1 73 ? -6.760 -0.195 4.411 1.00 91.00 73 HIS A CA 1
ATOM 515 C C . HIS A 1 73 ? -6.858 0.130 2.919 1.00 91.00 73 HIS A C 1
ATOM 517 O O . HIS A 1 73 ? -5.942 -0.174 2.157 1.00 91.00 73 HIS A O 1
ATOM 523 N N . THR A 1 74 ? -7.909 0.849 2.519 1.00 94.88 74 THR A N 1
ATOM 524 C CA . THR A 1 74 ? -8.076 1.303 1.131 1.00 94.88 74 THR A CA 1
ATOM 525 C C . THR A 1 74 ? -6.900 2.179 0.683 1.00 94.88 74 THR A C 1
ATOM 527 O O . THR A 1 74 ? -6.431 2.073 -0.451 1.00 94.88 74 THR A O 1
ATOM 530 N N . GLY A 1 75 ? -6.405 3.055 1.563 1.00 91.94 75 GLY A N 1
ATOM 531 C CA . GLY A 1 75 ? -5.218 3.871 1.313 1.00 91.94 75 GLY A CA 1
ATOM 532 C C . GLY A 1 75 ? -3.952 3.032 1.122 1.00 91.94 75 GLY A C 1
ATOM 533 O O . GLY A 1 75 ? -3.224 3.242 0.150 1.00 91.94 75 GLY A O 1
ATOM 534 N N . GLY A 1 76 ? -3.718 2.055 2.000 1.00 88.56 76 GLY A N 1
ATOM 535 C CA . GLY A 1 76 ? -2.603 1.111 1.910 1.00 88.56 76 GLY A CA 1
ATOM 536 C C . GLY A 1 76 ? -2.610 0.314 0.603 1.00 88.56 76 GLY A C 1
ATOM 537 O O . GLY A 1 76 ? -1.581 0.225 -0.071 1.00 88.56 76 GLY A O 1
ATOM 538 N N . ASP A 1 77 ? -3.775 -0.181 0.186 1.00 90.25 77 ASP A N 1
ATOM 539 C CA . ASP A 1 77 ? -3.924 -0.931 -1.065 1.00 90.25 77 ASP A CA 1
ATOM 540 C C . ASP A 1 77 ? -3.656 -0.061 -2.300 1.00 90.25 77 ASP A C 1
ATOM 542 O O . ASP A 1 77 ? -2.955 -0.485 -3.221 1.00 90.25 77 ASP A O 1
ATOM 546 N N . ARG A 1 78 ? -4.126 1.195 -2.299 1.00 92.19 78 ARG A N 1
ATOM 547 C CA . ARG A 1 78 ? -3.815 2.164 -3.366 1.00 92.19 78 ARG A CA 1
ATOM 548 C C . ARG A 1 78 ? -2.321 2.477 -3.446 1.00 92.19 78 ARG A C 1
ATOM 550 O O . ARG A 1 78 ? -1.778 2.559 -4.545 1.00 92.19 78 ARG A O 1
ATOM 557 N N . LEU A 1 79 ? -1.647 2.641 -2.307 1.00 90.56 79 LEU A N 1
ATOM 558 C CA . LEU A 1 79 ? -0.199 2.871 -2.274 1.00 90.56 79 LEU A CA 1
ATOM 559 C C . LEU A 1 79 ? 0.575 1.678 -2.842 1.00 90.56 79 LEU A C 1
ATOM 561 O O . LEU A 1 79 ? 1.525 1.878 -3.601 1.00 90.56 79 LEU A O 1
ATOM 565 N N . ARG A 1 80 ? 0.154 0.449 -2.517 1.00 87.94 80 ARG A N 1
ATOM 566 C CA . ARG A 1 80 ? 0.753 -0.775 -3.065 1.00 87.94 80 ARG A CA 1
ATOM 567 C C . ARG A 1 80 ? 0.576 -0.840 -4.582 1.00 87.94 80 ARG A C 1
ATOM 569 O O . ARG A 1 80 ? 1.569 -0.954 -5.290 1.00 87.94 80 ARG A O 1
ATOM 576 N N . ALA A 1 81 ? -0.646 -0.628 -5.074 1.00 90.50 81 ALA A N 1
ATOM 577 C CA . ALA A 1 81 ? -0.935 -0.609 -6.508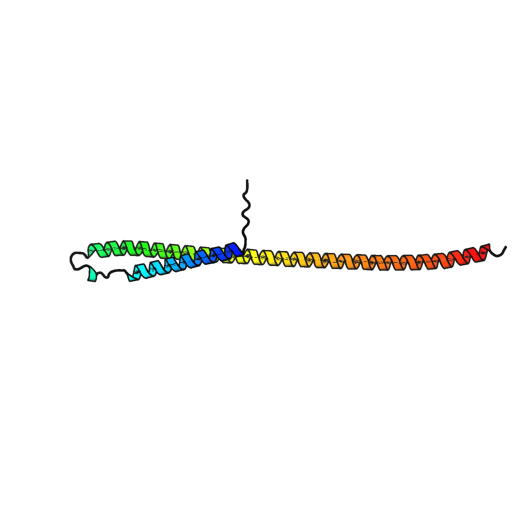 1.00 90.50 81 ALA A CA 1
ATOM 578 C C . ALA A 1 81 ? -0.110 0.448 -7.268 1.00 90.50 81 ALA A C 1
ATOM 580 O O . ALA A 1 81 ? 0.399 0.183 -8.357 1.00 90.50 81 ALA A O 1
ATOM 581 N N . ASN A 1 82 ? 0.072 1.635 -6.682 1.00 89.88 82 ASN A N 1
ATOM 582 C CA . ASN A 1 82 ? 0.924 2.672 -7.266 1.00 89.88 82 ASN A CA 1
ATOM 583 C C . ASN A 1 82 ? 2.399 2.250 -7.307 1.00 89.88 82 ASN A C 1
ATOM 585 O O . ASN A 1 82 ? 3.066 2.475 -8.316 1.00 89.88 82 ASN A O 1
ATOM 589 N N . SER A 1 83 ? 2.910 1.637 -6.235 1.00 89.31 83 SER A N 1
ATOM 590 C CA . SER A 1 83 ? 4.291 1.141 -6.192 1.00 89.31 83 SER A CA 1
ATOM 591 C C . SER A 1 83 ? 4.538 0.057 -7.246 1.00 89.31 83 SER A C 1
ATOM 593 O O . SER A 1 83 ? 5.509 0.152 -8.000 1.00 89.31 83 SER A O 1
ATOM 595 N N . ASP A 1 84 ? 3.612 -0.896 -7.384 1.00 89.25 84 ASP A N 1
ATOM 596 C CA . ASP A 1 84 ? 3.661 -1.941 -8.415 1.00 89.25 84 ASP A CA 1
ATOM 597 C C . ASP A 1 84 ? 3.652 -1.325 -9.826 1.00 89.25 84 ASP A C 1
ATOM 599 O O . ASP A 1 84 ? 4.413 -1.731 -10.709 1.00 89.25 84 ASP A O 1
ATOM 603 N N . GLY A 1 85 ? 2.845 -0.278 -10.033 1.00 90.69 85 GLY A N 1
ATOM 604 C CA . GLY A 1 85 ? 2.810 0.489 -11.277 1.00 90.69 85 GLY A CA 1
ATOM 605 C C . GLY A 1 85 ? 4.147 1.157 -11.618 1.00 90.69 85 GLY A C 1
ATOM 606 O O . GLY A 1 85 ? 4.575 1.105 -12.777 1.00 90.69 85 GLY A O 1
ATOM 607 N N . TYR A 1 86 ? 4.829 1.743 -10.628 1.00 88.25 86 TYR A N 1
ATOM 608 C CA . TYR A 1 86 ? 6.162 2.322 -10.814 1.00 88.25 86 TYR A CA 1
ATOM 609 C C . TYR A 1 86 ? 7.204 1.258 -11.152 1.00 88.25 86 TYR A C 1
ATOM 611 O O . TYR A 1 86 ? 7.947 1.440 -12.114 1.00 88.25 86 TYR A O 1
ATOM 619 N N . GLN A 1 87 ? 7.231 0.140 -10.424 1.00 87.94 87 GLN A N 1
ATOM 620 C CA . GLN A 1 87 ? 8.168 -0.953 -10.699 1.00 87.94 87 GLN A CA 1
ATOM 621 C C . GLN A 1 87 ? 7.975 -1.525 -12.106 1.00 87.94 87 GLN A C 1
ATOM 623 O O . GLN A 1 87 ? 8.944 -1.712 -12.837 1.00 87.94 87 GLN A O 1
ATOM 628 N N . ALA A 1 88 ? 6.727 -1.734 -12.528 1.00 89.38 88 ALA A N 1
ATOM 629 C CA . ALA A 1 88 ? 6.431 -2.209 -13.873 1.00 89.38 88 ALA A CA 1
ATOM 630 C C . ALA A 1 88 ? 6.837 -1.190 -14.954 1.00 89.38 88 ALA A C 1
ATOM 632 O O . ALA A 1 88 ? 7.256 -1.569 -16.047 1.00 89.38 88 ALA A O 1
ATOM 633 N N . ALA A 1 89 ? 6.699 0.112 -14.683 1.00 88.94 89 ALA A N 1
ATOM 634 C CA . ALA A 1 89 ? 7.155 1.154 -15.600 1.00 88.94 89 ALA A CA 1
ATOM 635 C C . ALA A 1 89 ? 8.684 1.197 -15.715 1.00 88.94 89 ALA A C 1
ATOM 637 O O . ALA A 1 89 ? 9.192 1.389 -16.819 1.00 88.94 89 ALA A O 1
ATOM 638 N N . ASP A 1 90 ? 9.391 0.995 -14.606 1.00 88.50 90 ASP A N 1
ATOM 639 C CA . ASP A 1 90 ? 10.852 0.962 -14.563 1.00 88.50 90 ASP A CA 1
ATOM 640 C C . ASP A 1 90 ? 11.401 -0.256 -15.317 1.00 88.50 90 ASP A C 1
ATOM 642 O O . ASP A 1 90 ? 12.213 -0.108 -16.224 1.00 88.50 90 ASP A O 1
ATOM 646 N N . GLN A 1 91 ? 10.826 -1.441 -15.082 1.00 89.94 91 GLN A N 1
ATOM 647 C CA . GLN A 1 91 ? 11.157 -2.661 -15.828 1.00 89.94 91 GLN A CA 1
ATOM 648 C C . GLN A 1 91 ? 10.972 -2.488 -17.340 1.00 89.94 91 GLN A C 1
ATOM 650 O O . GLN A 1 91 ? 11.865 -2.813 -18.118 1.00 89.94 91 GLN A O 1
ATOM 655 N N . ARG A 1 92 ? 9.844 -1.906 -17.774 1.00 91.88 92 ARG A N 1
ATOM 656 C CA . ARG A 1 92 ? 9.611 -1.632 -19.202 1.00 91.88 92 ARG A CA 1
ATOM 657 C C . ARG A 1 92 ? 10.646 -0.675 -19.791 1.00 91.88 92 ARG A C 1
ATOM 659 O O . ARG A 1 92 ? 10.991 -0.809 -20.963 1.00 91.88 92 ARG A O 1
ATOM 666 N N . ARG A 1 93 ? 11.112 0.308 -19.014 1.00 90.62 93 ARG A N 1
ATOM 667 C CA . ARG A 1 93 ? 12.160 1.238 -19.452 1.00 90.62 93 ARG A CA 1
ATOM 668 C C . ARG A 1 93 ? 13.498 0.531 -19.569 1.00 90.62 93 ARG A C 1
ATOM 670 O O . ARG A 1 93 ? 14.141 0.684 -20.601 1.00 90.62 93 ARG A O 1
ATOM 677 N N . ASP A 1 94 ? 13.880 -0.261 -18.576 1.00 91.31 94 ASP A N 1
ATOM 678 C CA . ASP A 1 94 ? 15.109 -1.055 -18.607 1.00 91.31 94 ASP A CA 1
ATOM 679 C C . ASP A 1 94 ? 15.140 -2.000 -19.810 1.00 91.31 94 ASP A C 1
ATOM 681 O O . ASP A 1 94 ? 16.142 -2.069 -20.526 1.00 91.31 94 ASP A O 1
ATOM 685 N N . ASP A 1 95 ? 14.029 -2.682 -20.082 1.00 91.44 95 ASP A N 1
ATOM 686 C CA . ASP A 1 95 ? 13.903 -3.572 -21.234 1.00 91.44 95 ASP A CA 1
ATOM 687 C C . ASP A 1 95 ? 14.007 -2.804 -22.556 1.00 91.44 95 ASP A C 1
ATOM 689 O O . ASP A 1 95 ? 14.719 -3.233 -23.467 1.00 91.44 95 ASP A O 1
ATOM 693 N N . ALA A 1 96 ? 13.368 -1.634 -22.654 1.00 91.50 96 ALA A N 1
ATOM 694 C CA . ALA A 1 96 ? 13.489 -0.766 -23.821 1.00 91.50 96 ALA A CA 1
ATOM 695 C C . ALA A 1 96 ? 14.929 -0.258 -24.016 1.00 91.50 96 ALA A C 1
ATOM 697 O O . ALA A 1 96 ? 15.441 -0.288 -25.135 1.00 91.50 96 ALA A O 1
ATOM 698 N N . PHE A 1 97 ? 15.612 0.155 -22.945 1.00 91.75 97 PHE A N 1
ATOM 699 C CA . PHE A 1 97 ? 17.009 0.590 -23.003 1.00 91.75 97 PHE A CA 1
ATOM 700 C C . PHE A 1 97 ? 17.937 -0.538 -23.454 1.00 91.75 97 PHE A C 1
ATOM 702 O O . PHE A 1 97 ? 18.768 -0.327 -24.338 1.00 91.75 97 PHE A O 1
ATOM 709 N N . ARG A 1 98 ? 17.773 -1.748 -22.908 1.00 90.00 98 ARG A N 1
ATOM 710 C CA . ARG A 1 98 ? 18.538 -2.932 -23.330 1.00 90.00 98 ARG A CA 1
ATOM 711 C C . ARG A 1 98 ? 18.270 -3.290 -24.788 1.00 90.00 98 ARG A C 1
ATOM 713 O O . ARG A 1 98 ? 19.206 -3.633 -25.509 1.00 90.00 98 ARG A O 1
ATOM 720 N N . ALA A 1 99 ? 17.018 -3.191 -25.233 1.00 89.81 99 ALA A N 1
ATOM 721 C CA . ALA A 1 99 ? 16.657 -3.442 -26.622 1.00 89.81 99 ALA A CA 1
ATOM 722 C C . ALA A 1 99 ? 17.342 -2.448 -27.572 1.00 89.81 99 ALA A C 1
ATOM 724 O O . ALA A 1 99 ? 17.938 -2.874 -28.559 1.00 89.81 99 ALA A O 1
ATOM 725 N N . ILE A 1 100 ? 17.323 -1.149 -27.251 1.00 90.31 100 ILE A N 1
ATOM 726 C CA . ILE A 1 100 ? 17.977 -0.102 -28.053 1.00 90.31 100 ILE A CA 1
ATOM 727 C C . ILE A 1 100 ? 19.493 -0.319 -28.099 1.00 90.31 100 ILE A C 1
ATOM 729 O O . ILE A 1 100 ? 20.060 -0.387 -29.186 1.00 90.31 100 ILE A O 1
ATOM 733 N N . GLN A 1 101 ? 20.140 -0.536 -26.949 1.00 88.75 101 GLN A N 1
ATOM 734 C CA . GLN A 1 101 ? 21.580 -0.820 -26.907 1.00 88.75 101 GLN A CA 1
ATOM 735 C C . GLN A 1 101 ? 21.949 -2.053 -27.742 1.00 88.75 101 GLN A C 1
ATOM 737 O O . GLN A 1 101 ? 22.960 -2.059 -28.441 1.00 88.75 101 GLN A O 1
ATOM 742 N N . GLY A 1 102 ? 21.116 -3.097 -27.713 1.00 83.25 102 GLY A N 1
ATOM 743 C CA . GLY A 1 102 ? 21.310 -4.282 -28.544 1.00 83.25 102 GLY A CA 1
ATOM 744 C C . GLY A 1 102 ? 21.184 -4.002 -30.045 1.00 83.25 102 GLY A C 1
ATOM 745 O O . GLY A 1 102 ? 21.925 -4.590 -30.834 1.00 83.25 102 GLY A O 1
ATOM 746 N N . VAL A 1 103 ? 20.271 -3.115 -30.452 1.00 83.81 103 VAL A N 1
ATOM 747 C CA . VAL A 1 103 ? 20.114 -2.689 -31.853 1.00 83.81 103 VAL A CA 1
ATOM 748 C C . VAL A 1 103 ? 21.321 -1.873 -32.310 1.00 83.81 103 VAL A C 1
ATOM 750 O O . VAL A 1 103 ? 21.878 -2.185 -33.362 1.00 83.81 103 VAL A O 1
ATOM 753 N N . ASP A 1 104 ? 21.775 -0.909 -31.509 1.00 82.00 104 ASP A N 1
ATOM 754 C CA . ASP A 1 104 ? 22.921 -0.057 -31.845 1.00 82.00 104 ASP A CA 1
ATOM 755 C C . ASP A 1 104 ? 24.214 -0.870 -31.983 1.00 82.00 104 ASP A C 1
ATOM 757 O O . ASP A 1 104 ? 24.958 -0.702 -32.949 1.00 82.00 104 ASP A O 1
ATOM 761 N N . LEU A 1 105 ? 24.456 -1.821 -31.070 1.00 79.44 105 LEU A N 1
ATOM 762 C CA . LEU A 1 105 ? 25.617 -2.714 -31.147 1.00 79.44 105 LEU A CA 1
ATOM 763 C C . LEU A 1 105 ? 25.583 -3.593 -32.405 1.00 79.44 105 LEU A C 1
ATOM 765 O O . LEU A 1 105 ? 26.608 -3.771 -33.063 1.00 79.44 105 LEU A O 1
ATOM 769 N N . ARG A 1 106 ? 24.409 -4.120 -32.775 1.00 81.38 106 ARG A N 1
ATOM 770 C CA . ARG A 1 106 ? 24.247 -4.930 -33.995 1.00 81.38 106 ARG A CA 1
ATOM 771 C C . ARG A 1 106 ? 24.423 -4.098 -35.263 1.00 81.38 106 ARG A C 1
ATOM 773 O O . ARG A 1 106 ? 25.053 -4.573 -36.206 1.00 81.38 106 ARG A O 1
ATOM 780 N N . ALA A 1 107 ? 23.891 -2.877 -35.287 1.00 80.06 107 ALA A N 1
ATOM 781 C CA . ALA A 1 107 ? 24.057 -1.953 -36.403 1.00 80.06 107 ALA A CA 1
ATOM 782 C C . ALA A 1 107 ? 25.536 -1.580 -36.592 1.00 80.06 107 ALA A C 1
ATOM 784 O O . ALA A 1 107 ? 26.075 -1.761 -37.682 1.00 80.06 107 ALA A O 1
ATOM 785 N N . ALA A 1 108 ? 26.222 -1.192 -35.512 1.00 77.25 108 ALA A N 1
ATOM 786 C CA . ALA A 1 108 ? 27.645 -0.860 -35.537 1.00 77.25 108 ALA A CA 1
ATOM 787 C C . ALA A 1 108 ? 28.517 -2.038 -36.006 1.00 77.25 108 ALA A C 1
ATOM 789 O O . ALA A 1 108 ? 29.439 -1.856 -36.801 1.00 77.25 108 ALA A O 1
ATOM 790 N N . GLN A 1 109 ? 28.209 -3.259 -35.559 1.00 84.69 109 GLN A N 1
ATOM 791 C CA . GLN A 1 109 ? 28.916 -4.459 -36.005 1.00 84.69 109 GLN A CA 1
ATOM 792 C C . GLN A 1 109 ? 28.695 -4.737 -37.501 1.00 84.69 109 GLN A C 1
ATOM 794 O O . GLN A 1 109 ? 29.643 -5.097 -38.198 1.00 84.69 109 GLN A O 1
ATOM 799 N N . GLY A 1 110 ? 27.473 -4.547 -38.010 1.00 84.31 110 GLY A N 1
ATOM 800 C CA . GLY A 1 110 ? 27.160 -4.697 -39.433 1.00 84.31 110 GLY A CA 1
ATOM 801 C C . GLY A 1 110 ? 27.863 -3.662 -40.314 1.00 84.31 110 GLY A C 1
ATOM 802 O O . GLY A 1 110 ? 28.403 -4.014 -41.363 1.00 84.31 110 GLY A O 1
ATOM 803 N N . ASP A 1 111 ? 27.912 -2.405 -39.874 1.00 87.38 111 ASP A N 1
ATOM 804 C CA . ASP A 1 111 ? 28.587 -1.328 -40.603 1.00 87.38 111 ASP A CA 1
ATOM 805 C C . ASP A 1 111 ? 30.107 -1.514 -40.621 1.00 87.38 111 ASP A C 1
ATOM 807 O O . ASP A 1 111 ? 30.736 -1.343 -41.667 1.00 87.38 111 ASP A O 1
ATOM 811 N N . ALA A 1 112 ? 30.700 -1.954 -39.506 1.00 72.94 112 ALA A N 1
ATOM 812 C CA . ALA A 1 112 ? 32.115 -2.310 -39.453 1.00 72.94 112 ALA A CA 1
ATOM 813 C C . ALA A 1 112 ? 32.443 -3.488 -40.385 1.00 72.94 112 ALA A C 1
ATOM 815 O O . ALA A 1 112 ? 33.435 -3.436 -41.114 1.00 72.94 112 ALA A O 1
ATOM 816 N N . LEU A 1 113 ? 31.597 -4.524 -40.414 1.00 75.06 113 LEU A N 1
ATOM 817 C CA . LEU A 1 113 ? 31.791 -5.681 -41.290 1.00 75.06 113 LEU A CA 1
ATOM 818 C C . LEU A 1 113 ? 31.729 -5.276 -42.772 1.00 75.06 113 LEU A C 1
ATOM 820 O O . LEU A 1 113 ? 32.629 -5.610 -43.540 1.00 75.06 113 LEU A O 1
ATOM 824 N N . ARG A 1 114 ? 30.726 -4.473 -43.153 1.00 83.25 114 ARG A N 1
ATOM 825 C CA . ARG A 1 114 ? 30.594 -3.920 -44.513 1.00 83.25 114 ARG A CA 1
ATOM 826 C C . ARG A 1 114 ? 31.765 -3.016 -44.890 1.00 83.25 114 ARG A C 1
ATOM 828 O O . ARG A 1 114 ? 32.193 -3.018 -46.043 1.00 83.25 114 ARG A O 1
ATOM 835 N N . ALA A 1 115 ? 32.289 -2.241 -43.943 1.00 79.94 115 ALA A N 1
ATOM 836 C CA . ALA A 1 115 ? 33.448 -1.389 -44.177 1.00 79.94 115 ALA A CA 1
ATOM 837 C C . ALA A 1 115 ? 34.718 -2.211 -44.443 1.00 79.94 115 ALA A C 1
ATOM 839 O O . ALA A 1 115 ? 35.456 -1.888 -45.375 1.00 79.94 115 ALA A O 1
ATOM 840 N N . VAL A 1 116 ? 34.953 -3.284 -43.677 1.00 82.06 116 VAL A N 1
ATOM 841 C CA . VAL A 1 116 ? 36.087 -4.205 -43.884 1.00 82.06 116 VAL A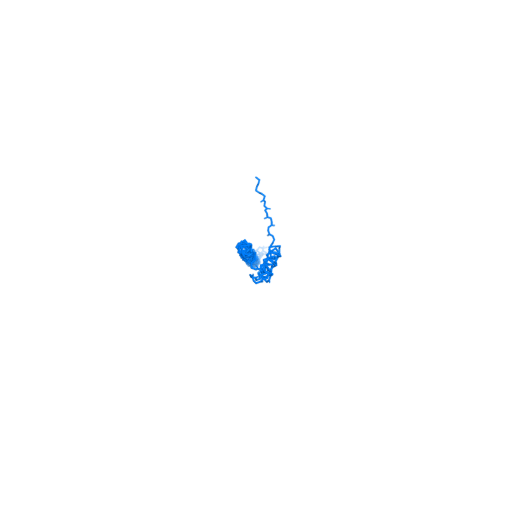 CA 1
ATOM 842 C C . VAL A 1 116 ? 35.962 -4.929 -45.221 1.00 82.06 116 VAL A C 1
ATOM 844 O O . VAL A 1 116 ? 36.925 -4.963 -45.984 1.00 82.06 116 VAL A O 1
ATOM 847 N N . GLU A 1 117 ? 34.778 -5.447 -45.543 1.00 85.81 117 GLU A N 1
ATOM 848 C CA . GLU A 1 117 ? 34.524 -6.135 -46.811 1.00 85.81 117 GLU A CA 1
ATOM 849 C C . GLU A 1 117 ? 34.719 -5.191 -48.009 1.00 85.81 117 GLU A C 1
ATOM 851 O O . GLU A 1 117 ? 35.442 -5.509 -48.954 1.00 85.81 117 GLU A O 1
ATOM 856 N N . GLY A 1 118 ? 34.183 -3.969 -47.930 1.00 81.56 118 GLY A N 1
ATOM 857 C CA . GLY A 1 118 ? 34.366 -2.948 -48.960 1.00 81.56 118 GLY A CA 1
ATOM 858 C C . GLY A 1 118 ? 35.812 -2.459 -49.102 1.00 81.56 118 GLY A C 1
ATOM 859 O O . GLY A 1 118 ? 36.230 -2.113 -50.208 1.00 81.56 118 GLY A O 1
ATOM 860 N N . ALA A 1 119 ? 36.587 -2.422 -48.014 1.00 81.00 119 ALA A N 1
ATOM 861 C CA . ALA A 1 119 ? 38.012 -2.099 -48.057 1.00 81.00 119 ALA A CA 1
ATOM 862 C C . ALA A 1 119 ? 38.834 -3.238 -48.679 1.00 81.00 119 ALA A C 1
ATOM 864 O O . ALA A 1 119 ? 39.718 -2.969 -49.491 1.00 81.00 119 ALA A O 1
ATOM 865 N N . ALA A 1 120 ? 38.512 -4.493 -48.352 1.00 72.88 120 ALA A N 1
ATOM 866 C CA . ALA A 1 120 ? 39.165 -5.671 -48.914 1.00 72.88 120 ALA A CA 1
ATOM 867 C C . ALA A 1 120 ? 38.921 -5.796 -50.428 1.00 72.88 120 ALA A C 1
ATOM 869 O O . ALA A 1 120 ? 39.868 -6.017 -51.181 1.00 72.88 120 ALA A O 1
ATOM 870 N N . LEU A 1 121 ? 37.684 -5.569 -50.885 1.00 71.50 121 LEU A N 1
ATOM 871 C CA . LEU A 1 121 ? 37.330 -5.537 -52.311 1.00 71.50 121 LEU A CA 1
ATOM 872 C C . LEU A 1 121 ? 38.102 -4.446 -53.067 1.00 71.50 121 LEU A C 1
ATOM 874 O O . LEU A 1 121 ? 38.729 -4.726 -54.087 1.00 71.50 121 LEU A O 1
ATOM 878 N N . ARG A 1 122 ? 38.138 -3.220 -52.528 1.00 78.88 122 ARG A N 1
ATOM 879 C CA . ARG A 1 122 ? 38.878 -2.101 -53.138 1.00 78.88 122 ARG A CA 1
ATOM 880 C C . ARG A 1 122 ? 40.390 -2.330 -53.171 1.00 78.88 122 ARG A C 1
ATOM 882 O O . ARG A 1 122 ? 41.043 -1.906 -54.121 1.00 78.88 122 ARG A O 1
ATOM 889 N N . ALA A 1 123 ? 40.950 -2.983 -52.153 1.00 74.88 123 ALA A N 1
ATOM 890 C CA . ALA A 1 123 ? 42.363 -3.350 -52.135 1.00 74.88 123 ALA A CA 1
ATOM 891 C C . ALA A 1 123 ? 42.683 -4.405 -53.209 1.00 74.88 123 ALA A C 1
ATOM 893 O O . ALA A 1 123 ? 43.628 -4.228 -53.973 1.00 74.88 123 ALA A O 1
ATOM 894 N N . ALA A 1 124 ? 41.853 -5.447 -53.331 1.00 75.62 124 ALA A N 1
ATOM 895 C CA . ALA A 1 124 ? 42.028 -6.500 -54.331 1.00 75.62 124 ALA A CA 1
ATOM 896 C C . ALA A 1 124 ? 41.901 -5.980 -55.777 1.00 75.62 124 ALA A C 1
ATOM 898 O O . ALA A 1 124 ? 42.711 -6.331 -56.638 1.00 75.62 124 ALA A O 1
ATOM 899 N N . GLU A 1 125 ? 40.928 -5.106 -56.052 1.00 76.44 125 GLU A N 1
ATOM 900 C CA . GLU A 1 125 ? 40.794 -4.442 -57.358 1.00 76.44 125 GLU A CA 1
ATOM 901 C C . GLU A 1 125 ? 41.969 -3.495 -57.644 1.00 76.44 125 GLU A C 1
ATOM 903 O O . GLU A 1 125 ? 42.492 -3.469 -58.757 1.00 76.44 125 GLU A O 1
ATOM 908 N N . GLY A 1 126 ? 42.440 -2.743 -56.645 1.00 74.44 126 GLY A N 1
ATOM 909 C CA . GLY A 1 126 ? 43.578 -1.835 -56.798 1.00 74.44 126 GLY A CA 1
ATOM 910 C C . GLY A 1 126 ? 44.892 -2.556 -57.110 1.00 74.44 126 GLY A C 1
ATOM 911 O O . GLY A 1 126 ? 45.643 -2.112 -57.983 1.00 74.44 126 GLY A O 1
ATOM 912 N N . ASP A 1 127 ? 45.159 -3.676 -56.436 1.00 76.50 127 ASP A N 1
ATOM 913 C CA . ASP A 1 127 ? 46.376 -4.466 -56.641 1.00 76.50 127 ASP A CA 1
ATOM 914 C C . ASP A 1 127 ? 46.361 -5.201 -57.982 1.00 76.50 127 ASP A C 1
ATOM 916 O O . ASP A 1 127 ? 47.361 -5.187 -58.700 1.00 76.50 127 ASP A O 1
ATOM 920 N N . THR A 1 128 ? 45.220 -5.772 -58.376 1.00 70.31 128 THR A N 1
ATOM 921 C CA . THR A 1 128 ? 45.078 -6.414 -59.692 1.00 70.31 128 THR A CA 1
ATOM 922 C C . THR A 1 128 ? 45.203 -5.407 -60.834 1.00 70.31 128 THR A C 1
ATOM 924 O O . THR A 1 128 ? 45.935 -5.660 -61.791 1.00 70.31 128 THR A O 1
ATOM 927 N N . PHE A 1 129 ? 44.581 -4.229 -60.726 1.00 62.91 129 PHE A N 1
ATOM 928 C CA . PHE A 1 129 ? 44.690 -3.188 -61.752 1.00 62.91 129 PHE A CA 1
ATOM 929 C C . PHE A 1 129 ? 46.109 -2.603 -61.835 1.00 62.91 129 PHE A C 1
ATOM 931 O O . PHE A 1 129 ? 46.616 -2.340 -62.929 1.00 62.91 129 PHE A O 1
ATOM 938 N N . ARG A 1 130 ? 46.791 -2.440 -60.690 1.00 69.50 130 ARG A N 1
ATOM 939 C CA . ARG A 1 130 ? 48.190 -1.990 -60.638 1.00 69.50 130 ARG A CA 1
ATOM 940 C C . ARG A 1 130 ? 49.153 -3.039 -61.192 1.00 69.50 130 ARG A C 1
ATOM 942 O O . ARG A 1 130 ? 50.091 -2.651 -61.883 1.00 69.50 130 ARG A O 1
ATOM 949 N N . ALA A 1 131 ? 48.926 -4.325 -60.929 1.00 68.25 131 ALA A N 1
ATOM 950 C CA . ALA A 1 131 ? 49.729 -5.413 -61.485 1.00 68.25 131 ALA A CA 1
ATOM 951 C C . ALA A 1 131 ? 49.568 -5.498 -63.011 1.00 68.25 131 ALA A C 1
ATOM 953 O O . ALA A 1 131 ? 50.551 -5.402 -63.739 1.00 68.25 131 ALA A O 1
ATOM 954 N N . ILE A 1 132 ? 48.330 -5.557 -63.515 1.00 69.25 132 ILE A N 1
ATOM 955 C CA . ILE A 1 132 ? 48.057 -5.664 -64.958 1.00 69.25 132 ILE A CA 1
ATOM 956 C C . ILE A 1 132 ? 48.547 -4.417 -65.707 1.00 69.25 132 ILE A C 1
ATOM 958 O O . ILE A 1 132 ? 49.229 -4.533 -66.722 1.00 69.25 132 ILE A O 1
ATOM 962 N N . GLY A 1 133 ? 48.235 -3.216 -65.210 1.00 68.69 133 GLY A N 1
ATOM 963 C CA . GLY A 1 133 ? 48.635 -1.967 -65.858 1.00 68.69 133 GLY A CA 1
ATOM 964 C C . GLY A 1 133 ? 50.129 -1.664 -65.727 1.00 68.69 133 GLY A C 1
ATOM 965 O O . GLY A 1 133 ? 50.738 -1.165 -66.671 1.00 68.69 133 GLY A O 1
ATOM 966 N N . GLY A 1 134 ? 50.735 -1.971 -64.577 1.00 63.62 134 GLY A N 1
ATOM 967 C CA . GLY A 1 134 ? 52.145 -1.707 -64.296 1.00 63.62 134 GLY A CA 1
ATOM 968 C C . GLY A 1 134 ? 53.087 -2.637 -65.052 1.00 63.62 134 GLY A C 1
ATOM 969 O O . GLY A 1 134 ? 54.052 -2.159 -65.652 1.00 63.62 134 GLY A O 1
ATOM 970 N N . ASP A 1 135 ? 52.780 -3.933 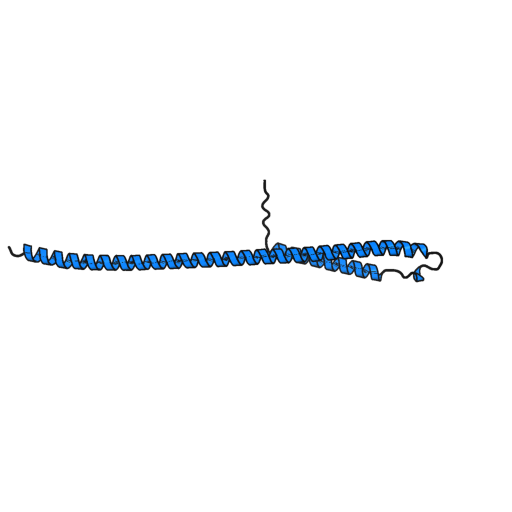-65.084 1.00 62.94 135 ASP A N 1
ATOM 971 C CA . ASP A 1 135 ? 53.606 -4.916 -65.786 1.00 62.94 135 ASP A CA 1
ATOM 972 C C . ASP A 1 135 ? 53.437 -4.793 -67.302 1.00 62.94 135 ASP A C 1
ATOM 974 O O . ASP A 1 135 ? 54.434 -4.803 -68.025 1.00 62.94 135 ASP A O 1
ATOM 978 N N . ALA A 1 136 ? 52.216 -4.542 -67.793 1.00 60.81 136 ALA A N 1
ATOM 979 C CA . ALA A 1 136 ? 51.993 -4.274 -69.214 1.00 60.81 136 ALA A CA 1
ATOM 980 C C . ALA A 1 136 ? 52.685 -2.979 -69.677 1.00 60.81 136 ALA A C 1
ATOM 982 O O . ALA A 1 136 ? 53.313 -2.954 -70.735 1.00 60.81 136 ALA A O 1
ATOM 983 N N . TYR A 1 137 ? 52.634 -1.901 -68.885 1.00 59.53 137 TYR A N 1
ATOM 984 C CA . TYR A 1 137 ? 53.275 -0.633 -69.251 1.00 59.53 137 TYR A CA 1
ATOM 985 C C . TYR A 1 137 ? 54.807 -0.699 -69.161 1.00 59.53 137 TYR A C 1
ATOM 987 O O . TYR A 1 137 ? 55.506 -0.100 -69.983 1.00 59.53 137 TYR A O 1
ATOM 995 N N . ARG A 1 138 ? 55.356 -1.443 -68.190 1.00 60.41 138 ARG A N 1
ATOM 996 C CA . ARG A 1 138 ? 56.808 -1.623 -68.040 1.00 60.41 138 ARG A CA 1
ATOM 997 C C . ARG A 1 138 ? 57.379 -2.565 -69.106 1.00 60.41 138 ARG A C 1
ATOM 999 O O . ARG A 1 138 ? 58.456 -2.275 -69.620 1.00 60.41 138 ARG A O 1
ATOM 1006 N N . ALA A 1 139 ? 56.644 -3.608 -69.501 1.00 61.78 139 ALA A N 1
ATOM 1007 C CA . ALA A 1 139 ? 57.032 -4.500 -70.595 1.00 61.78 139 ALA A CA 1
ATOM 1008 C C . ALA A 1 139 ? 57.060 -3.786 -71.961 1.00 61.78 139 ALA A C 1
ATOM 1010 O O . ALA A 1 139 ? 57.978 -4.001 -72.741 1.00 61.78 139 ALA A O 1
ATOM 1011 N N . VAL A 1 140 ? 56.117 -2.875 -72.235 1.00 62.59 140 VAL A N 1
ATOM 1012 C CA . VAL A 1 140 ? 56.056 -2.136 -73.516 1.00 62.59 140 VAL A CA 1
ATOM 1013 C C . VAL A 1 140 ? 57.106 -1.016 -73.616 1.00 62.59 140 VAL A C 1
ATOM 1015 O O . VAL A 1 140 ? 57.514 -0.646 -74.715 1.00 62.59 140 VAL A O 1
ATOM 1018 N N . ARG A 1 141 ? 57.561 -0.451 -72.487 1.00 60.72 141 ARG A N 1
ATOM 1019 C CA . ARG A 1 141 ? 58.541 0.655 -72.469 1.00 60.72 141 ARG A CA 1
ATOM 1020 C C . ARG A 1 141 ? 59.996 0.200 -72.308 1.00 60.72 141 ARG A C 1
ATOM 1022 O O . ARG A 1 141 ? 60.889 1.002 -72.557 1.00 60.72 141 ARG A O 1
ATOM 1029 N N . GLY A 1 142 ? 60.228 -1.036 -71.868 1.00 58.97 142 GLY A N 1
ATOM 1030 C CA . GLY A 1 142 ? 61.566 -1.601 -71.659 1.00 58.97 142 GLY A CA 1
ATOM 1031 C C . GLY A 1 142 ? 62.221 -2.206 -72.905 1.00 58.97 142 GLY A C 1
ATOM 1032 O O . GLY A 1 142 ? 63.376 -2.601 -72.816 1.00 58.97 142 GLY A O 1
ATOM 1033 N N . ASP A 1 143 ? 61.511 -2.278 -74.035 1.00 55.28 143 ASP A N 1
ATOM 1034 C CA . ASP A 1 143 ? 61.964 -2.960 -75.260 1.00 55.28 143 ASP A CA 1
ATOM 1035 C C . ASP A 1 143 ? 62.446 -1.981 -76.358 1.00 55.28 143 ASP 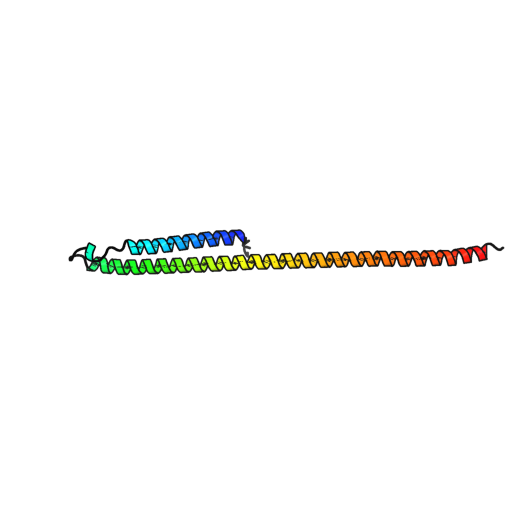A C 1
ATOM 1037 O O . ASP A 1 143 ? 62.155 -2.137 -77.545 1.00 55.28 143 ASP A O 1
ATOM 1041 N N . ARG A 1 144 ? 63.145 -0.908 -75.962 1.00 46.66 144 ARG A N 1
ATOM 1042 C CA . ARG A 1 144 ? 63.860 0.003 -76.875 1.00 46.66 144 ARG A CA 1
ATOM 1043 C C . ARG A 1 144 ? 65.256 0.320 -76.376 1.00 46.66 144 ARG A C 1
ATOM 1045 O O . ARG A 1 144 ? 65.384 0.622 -75.170 1.00 46.66 144 ARG A O 1
#

Foldseek 3Di:
DDDDDPDDLVVLLVVLVVLLVVLVVLLVVLVVLVVPLDDCVVPDPVCNVVSVVVVVVSVVVSVVSNVVSVVSNVVSVVSNVVSVVVVVVVVVVVVVVVVVVVVVVVVVVVVVVVVVVVVVVVVVVVVVCCVVVVVVVCVVVVPD

Radius of gyration: 41.49 Å; chains: 1; bounding box: 96×33×116 Å